Protein AF-A0A1V4WX27-F1 (afdb_monomer)

Radius of gyration: 16.73 Å; Cα contacts (8 Å, |Δi|>4): 56; chains: 1; bounding box: 37×29×48 Å

pLDDT: mean 96.55, std 3.24, range [77.5, 98.75]

Secondary structure (DSSP, 8-state):
-HHHHHHHHHHHHHHHHHHHHHHHHHHHHH-SS--HHHHHHHT-HHHHHHHHHHHHHHHHHHHHHHHHHTT---HHHHHHHHHHHHHHHHHHHHHHHHHH-

Structure (mmCIF, N/CA/C/O backbone):
data_AF-A0A1V4WX27-F1
#
_entry.id   AF-A0A1V4WX27-F1
#
loop_
_atom_site.group_PDB
_atom_site.id
_atom_site.type_symbol
_atom_site.label_atom_id
_atom_site.label_alt_id
_atom_site.label_comp_id
_atom_site.label_asym_id
_atom_site.label_entity_id
_atom_site.label_seq_id
_atom_site.pdbx_PDB_ins_code
_atom_site.Cartn_x
_atom_site.Cartn_y
_atom_site.Cartn_z
_atom_site.occupancy
_atom_site.B_iso_or_equiv
_atom_site.auth_seq_id
_atom_site.auth_comp_id
_atom_site.auth_asym_id
_atom_site.auth_atom_id
_atom_site.pdbx_PDB_model_num
ATOM 1 N N . MET A 1 1 ? -0.868 5.086 19.962 1.00 77.50 1 MET A N 1
ATOM 2 C CA . MET A 1 1 ? 0.377 5.647 19.378 1.00 77.50 1 MET A CA 1
ATOM 3 C C . MET A 1 1 ? 0.860 4.891 18.141 1.00 77.50 1 MET A C 1
ATOM 5 O O . MET A 1 1 ? 1.117 5.548 17.144 1.00 77.50 1 MET A O 1
ATOM 9 N N . PHE A 1 2 ? 0.936 3.551 18.154 1.00 89.56 2 PHE A N 1
ATOM 10 C CA . PHE A 1 2 ? 1.431 2.764 17.007 1.00 89.56 2 PHE A CA 1
ATOM 11 C C . PHE A 1 2 ? 0.751 3.090 15.666 1.00 89.56 2 PHE A C 1
ATOM 13 O O . PHE A 1 2 ? 1.443 3.418 14.713 1.00 89.56 2 PHE A O 1
ATOM 20 N N . VAL A 1 3 ? -0.588 3.070 15.601 1.00 90.31 3 VAL A N 1
ATOM 21 C CA . VAL A 1 3 ? -1.348 3.316 14.354 1.00 90.31 3 VAL A CA 1
ATOM 22 C C . VAL A 1 3 ? -0.974 4.645 13.702 1.00 90.31 3 VAL A C 1
ATOM 24 O O . VAL A 1 3 ? -0.748 4.700 12.501 1.00 90.31 3 VAL A O 1
ATOM 27 N N . TRP A 1 4 ? -0.867 5.706 14.501 1.00 94.19 4 TRP A N 1
ATOM 28 C CA . TRP A 1 4 ? -0.495 7.032 14.017 1.00 94.19 4 TRP A CA 1
ATOM 29 C C . TRP A 1 4 ? 0.927 7.053 13.441 1.00 94.19 4 TRP A C 1
ATOM 31 O O . TRP A 1 4 ? 1.142 7.563 12.341 1.00 94.19 4 TRP A O 1
ATOM 41 N N . LEU A 1 5 ? 1.890 6.457 14.155 1.00 96.50 5 LEU A N 1
ATOM 42 C CA . LEU A 1 5 ? 3.285 6.409 13.715 1.00 96.50 5 LEU A CA 1
ATOM 43 C C . LEU A 1 5 ? 3.415 5.577 12.437 1.00 96.50 5 LEU A C 1
ATOM 45 O O . LEU A 1 5 ? 4.012 6.026 11.461 1.00 96.50 5 LEU A O 1
ATOM 49 N N . PHE A 1 6 ? 2.798 4.395 12.432 1.00 97.50 6 PHE A N 1
ATOM 50 C CA . PHE A 1 6 ? 2.766 3.509 11.281 1.00 97.50 6 PHE A CA 1
ATOM 51 C C . PHE A 1 6 ? 2.140 4.204 10.071 1.00 97.50 6 PHE A C 1
ATOM 53 O O . PHE A 1 6 ? 2.721 4.168 8.992 1.00 97.50 6 PHE A O 1
ATOM 60 N N . HIS A 1 7 ? 0.995 4.877 10.227 1.00 97.81 7 HIS A N 1
ATOM 61 C CA . HIS A 1 7 ? 0.328 5.580 9.128 1.00 97.81 7 HIS A CA 1
ATOM 62 C C . HIS A 1 7 ? 1.227 6.665 8.514 1.00 97.81 7 HIS A C 1
ATOM 64 O O . HIS A 1 7 ? 1.255 6.840 7.297 1.00 97.81 7 HIS A O 1
ATOM 70 N N . ARG A 1 8 ? 1.999 7.388 9.332 1.00 97.94 8 ARG A N 1
ATOM 71 C CA . ARG A 1 8 ? 2.919 8.419 8.838 1.00 97.94 8 ARG A CA 1
ATOM 72 C C . ARG A 1 8 ? 4.108 7.820 8.090 1.00 97.94 8 ARG A C 1
ATOM 74 O O . ARG A 1 8 ? 4.393 8.245 6.974 1.00 97.94 8 ARG A O 1
ATOM 81 N N . ILE A 1 9 ? 4.771 6.830 8.687 1.00 98.44 9 ILE A N 1
ATOM 82 C CA . ILE A 1 9 ? 5.937 6.175 8.080 1.00 98.44 9 ILE A CA 1
ATOM 83 C C . ILE A 1 9 ? 5.528 5.468 6.787 1.00 98.44 9 ILE A C 1
ATOM 85 O O . ILE A 1 9 ? 6.140 5.708 5.753 1.00 98.44 9 ILE A O 1
ATOM 89 N N . SER A 1 10 ? 4.450 4.676 6.817 1.00 98.50 10 SER A N 1
ATOM 90 C CA . SER A 1 10 ? 3.932 3.988 5.627 1.00 98.50 10 SER A CA 1
ATOM 91 C C . SER A 1 10 ? 3.585 4.959 4.501 1.00 98.50 10 SER A C 1
ATOM 93 O O . SER A 1 10 ? 3.904 4.669 3.357 1.00 98.50 10 SER A O 1
ATOM 95 N N . GLY A 1 11 ? 3.017 6.132 4.804 1.00 98.56 11 GLY A N 1
ATOM 96 C CA . GLY A 1 11 ? 2.732 7.151 3.792 1.00 98.56 11 GLY A CA 1
ATOM 97 C C . GLY A 1 11 ? 3.993 7.652 3.090 1.00 98.56 11 GLY A C 1
ATOM 98 O O . GLY A 1 11 ? 4.058 7.658 1.864 1.00 98.56 11 GLY A O 1
ATOM 99 N N . VAL A 1 12 ? 5.029 8.005 3.856 1.00 98.69 12 VAL A N 1
ATOM 100 C CA . VAL A 1 12 ? 6.320 8.442 3.293 1.00 98.69 12 VAL A CA 1
ATOM 101 C C . VAL A 1 12 ? 6.985 7.314 2.500 1.00 98.69 12 VAL A C 1
ATOM 103 O O . VAL A 1 12 ? 7.462 7.541 1.390 1.00 98.69 12 VAL A O 1
ATOM 106 N N . SER A 1 13 ? 6.971 6.086 3.023 1.00 98.62 13 SER A N 1
ATOM 107 C CA . SER A 1 13 ? 7.493 4.917 2.313 1.00 98.62 13 SER A CA 1
ATOM 108 C C . SER A 1 13 ? 6.763 4.677 0.990 1.00 98.62 13 SER A C 1
ATOM 110 O O . SER A 1 13 ? 7.414 4.420 -0.018 1.00 98.62 13 SER A O 1
ATOM 112 N N . LEU A 1 14 ? 5.434 4.806 0.958 1.00 98.69 14 LEU A N 1
ATOM 113 C CA . LEU A 1 14 ? 4.638 4.626 -0.257 1.00 98.69 14 LEU A CA 1
ATOM 114 C C . LEU A 1 14 ? 4.928 5.693 -1.311 1.00 98.69 14 LEU A C 1
ATOM 116 O O . LEU A 1 14 ? 4.999 5.350 -2.487 1.00 98.69 14 LEU A O 1
ATOM 120 N N . ILE A 1 15 ? 5.162 6.948 -0.914 1.00 98.62 15 ILE A N 1
ATOM 121 C CA . ILE A 1 15 ? 5.596 8.003 -1.845 1.00 98.62 15 ILE A CA 1
ATOM 122 C C . ILE A 1 15 ? 6.887 7.580 -2.557 1.00 98.62 15 ILE A C 1
ATOM 124 O O . ILE A 1 15 ? 6.974 7.666 -3.780 1.00 98.62 15 ILE A O 1
ATOM 128 N N . VAL A 1 16 ? 7.871 7.073 -1.809 1.00 98.50 16 VAL A N 1
ATOM 129 C CA . VAL A 1 16 ? 9.144 6.609 -2.380 1.00 98.50 16 VAL A CA 1
ATOM 130 C C . VAL A 1 16 ? 8.938 5.382 -3.272 1.00 98.50 16 VAL A C 1
ATOM 132 O O . VAL A 1 16 ? 9.402 5.363 -4.410 1.00 98.50 16 VAL A O 1
ATOM 135 N N . LEU A 1 17 ? 8.221 4.368 -2.784 1.00 98.56 17 LEU A N 1
ATOM 136 C CA . LEU A 1 17 ? 8.015 3.105 -3.496 1.00 98.56 17 LEU A CA 1
ATOM 137 C C . LEU A 1 17 ? 7.238 3.291 -4.806 1.00 98.56 17 LEU A C 1
ATOM 139 O O . LEU A 1 17 ? 7.669 2.807 -5.854 1.00 98.56 17 LEU A O 1
ATOM 143 N N . PHE A 1 18 ? 6.127 4.032 -4.778 1.00 98.38 18 PHE A N 1
ATOM 144 C CA . PHE A 1 18 ? 5.398 4.365 -6.000 1.00 98.38 18 PHE A CA 1
ATOM 145 C C . PHE A 1 18 ? 6.199 5.302 -6.899 1.00 98.38 18 PHE A C 1
ATOM 147 O O . PHE A 1 18 ? 6.170 5.119 -8.110 1.00 98.38 18 PHE A O 1
ATOM 154 N N . GLY A 1 19 ? 6.967 6.241 -6.341 1.00 98.06 19 GLY A N 1
ATOM 155 C CA . GLY A 1 19 ? 7.885 7.078 -7.114 1.00 98.06 19 GLY A CA 1
ATOM 156 C C . GLY A 1 19 ? 8.874 6.246 -7.932 1.00 98.06 19 GLY A C 1
ATOM 157 O O . GLY A 1 19 ? 9.017 6.468 -9.134 1.00 98.06 19 GLY A O 1
ATOM 158 N N . ILE A 1 20 ? 9.480 5.220 -7.323 1.00 97.88 20 ILE A N 1
ATOM 159 C CA . ILE A 1 20 ? 10.341 4.256 -8.022 1.00 97.88 20 ILE A CA 1
ATOM 160 C C . ILE A 1 20 ? 9.568 3.551 -9.141 1.00 97.88 20 ILE A C 1
ATOM 162 O O . ILE A 1 20 ? 10.053 3.489 -10.273 1.00 97.88 20 ILE A O 1
ATOM 166 N N . LYS A 1 21 ? 8.367 3.027 -8.861 1.00 97.75 21 LYS A N 1
ATOM 167 C CA . LYS A 1 21 ? 7.561 2.310 -9.863 1.00 97.75 21 LYS A CA 1
ATOM 168 C C . LYS A 1 21 ? 7.140 3.205 -11.023 1.00 97.75 21 LYS A C 1
ATOM 170 O O . LYS A 1 21 ? 7.263 2.779 -12.167 1.00 97.75 21 LYS A O 1
ATOM 175 N N . ILE A 1 22 ? 6.711 4.435 -10.759 1.00 97.81 22 ILE A N 1
ATOM 176 C CA . ILE A 1 22 ? 6.313 5.412 -11.780 1.00 97.81 22 ILE A CA 1
ATOM 177 C C . ILE A 1 22 ? 7.522 5.805 -12.634 1.00 97.81 22 ILE A C 1
ATOM 179 O O . ILE A 1 22 ? 7.450 5.731 -13.859 1.00 97.81 22 ILE A O 1
ATOM 183 N N . LEU A 1 23 ? 8.648 6.157 -12.004 1.00 97.06 23 LEU A N 1
ATOM 184 C CA . LEU A 1 23 ? 9.864 6.563 -12.707 1.00 97.06 23 LEU A CA 1
ATOM 185 C C . LEU A 1 23 ? 10.394 5.440 -13.601 1.00 97.06 23 LEU A C 1
ATOM 187 O O . LEU A 1 23 ? 10.649 5.646 -14.783 1.00 97.06 23 LEU A O 1
ATOM 191 N N . THR A 1 24 ? 1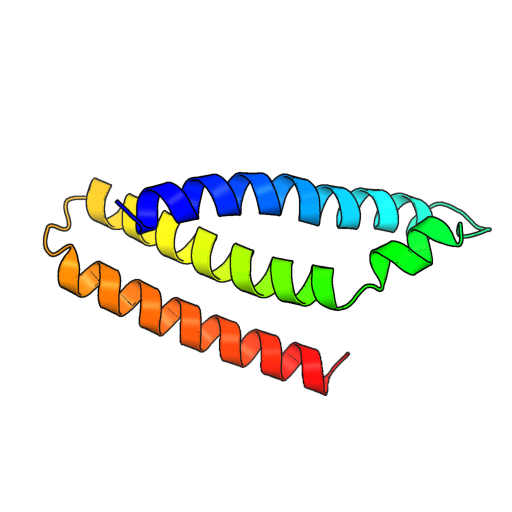0.541 4.235 -13.052 1.00 97.19 24 THR A N 1
ATOM 192 C CA . THR A 1 24 ? 11.019 3.085 -13.830 1.00 97.19 24 THR A CA 1
ATOM 193 C C . THR A 1 24 ? 10.040 2.706 -14.941 1.00 97.19 24 THR A C 1
ATOM 195 O O . THR A 1 24 ? 10.482 2.437 -16.053 1.00 97.19 24 THR A O 1
ATOM 198 N N . SER A 1 25 ? 8.725 2.776 -14.699 1.00 96.44 25 SER A N 1
ATOM 199 C CA . SER A 1 25 ? 7.714 2.564 -15.746 1.00 96.44 25 SER A CA 1
ATOM 200 C C . SER A 1 25 ? 7.866 3.564 -16.885 1.00 96.44 25 SER A C 1
ATOM 202 O O . SER A 1 25 ? 7.832 3.160 -18.041 1.00 96.44 25 SER A O 1
ATOM 204 N N . TYR A 1 26 ? 8.088 4.848 -16.585 1.00 95.69 26 TYR A N 1
ATOM 205 C CA . TYR A 1 26 ? 8.296 5.870 -17.610 1.00 95.69 26 TYR A CA 1
ATOM 206 C C . TYR A 1 26 ? 9.413 5.471 -18.582 1.00 95.69 26 TYR A C 1
ATOM 208 O O . TYR A 1 26 ? 9.185 5.442 -19.790 1.00 95.69 26 TYR A O 1
ATOM 216 N N . PHE A 1 27 ? 10.581 5.060 -18.078 1.00 94.88 27 PHE A N 1
ATOM 217 C CA . PHE A 1 27 ? 11.677 4.574 -18.926 1.00 94.88 27 PHE A CA 1
ATOM 218 C C . PHE A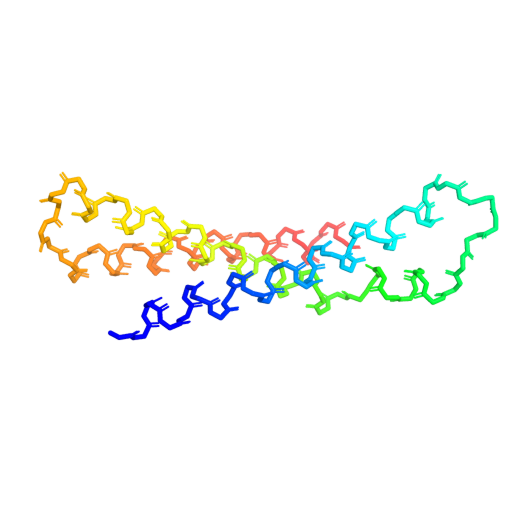 1 27 ? 11.315 3.300 -19.701 1.00 94.88 27 PHE A C 1
ATOM 220 O O . PHE A 1 27 ? 11.645 3.182 -20.878 1.00 94.88 27 PHE A O 1
ATOM 227 N N . LEU A 1 28 ? 10.625 2.352 -19.061 1.00 95.25 28 LEU A N 1
ATOM 228 C CA . LEU A 1 28 ? 10.254 1.076 -19.679 1.00 95.25 28 LEU A CA 1
ATOM 229 C C . LEU A 1 28 ? 9.163 1.198 -20.755 1.00 95.25 28 LEU A C 1
ATOM 231 O O . LEU A 1 28 ? 9.094 0.325 -21.622 1.00 95.25 28 LEU A O 1
ATOM 235 N N . PHE A 1 29 ? 8.329 2.241 -20.702 1.00 95.00 29 PHE A N 1
ATOM 236 C CA . PHE A 1 29 ? 7.268 2.502 -21.679 1.00 95.00 29 PHE A CA 1
ATOM 237 C C . PHE A 1 29 ? 7.681 3.457 -22.801 1.00 95.00 29 PHE A C 1
ATOM 239 O O . PHE A 1 29 ? 7.138 3.346 -23.895 1.00 95.00 29 PHE A O 1
ATOM 246 N N . THR A 1 30 ? 8.594 4.399 -22.549 1.00 92.62 30 THR A N 1
ATOM 247 C CA . THR A 1 30 ? 8.888 5.487 -23.504 1.00 92.62 30 THR A CA 1
ATOM 248 C C . THR A 1 30 ? 10.159 5.294 -24.319 1.00 92.62 30 THR A C 1
ATOM 250 O O . THR A 1 30 ? 10.325 5.970 -25.331 1.00 92.62 30 THR A O 1
ATOM 253 N N . GLN A 1 31 ? 11.065 4.409 -23.900 1.00 91.25 31 GLN A N 1
ATOM 254 C CA . GLN A 1 31 ? 12.341 4.214 -24.584 1.00 91.25 31 GLN A CA 1
ATOM 255 C C . GLN A 1 31 ? 12.360 2.911 -25.377 1.00 91.25 31 GLN A C 1
ATOM 257 O O . GLN A 1 31 ? 12.075 1.842 -24.833 1.00 91.25 31 GLN A O 1
ATOM 262 N N . ASP A 1 32 ? 12.796 2.995 -26.636 1.00 89.56 32 ASP A N 1
ATOM 263 C CA . ASP A 1 32 ? 13.003 1.822 -27.493 1.00 89.56 32 ASP A CA 1
ATOM 264 C C . ASP A 1 32 ? 14.066 0.885 -26.903 1.00 89.56 32 ASP A C 1
ATOM 266 O O . ASP A 1 32 ? 13.884 -0.331 -26.823 1.00 89.56 32 ASP A O 1
ATOM 270 N N . LYS A 1 33 ? 15.172 1.463 -26.413 1.00 92.56 33 LYS A N 1
ATOM 271 C CA . LYS A 1 33 ? 16.211 0.740 -25.675 1.00 92.56 33 LYS A CA 1
ATOM 272 C C . LYS A 1 33 ? 16.018 0.930 -24.173 1.00 92.56 33 LYS A C 1
ATOM 274 O O . LYS A 1 33 ? 16.436 1.934 -23.604 1.00 92.56 33 LYS A O 1
ATOM 279 N N . LYS A 1 34 ? 15.413 -0.069 -23.534 1.00 93.19 34 LYS A N 1
ATOM 280 C CA . LYS A 1 34 ? 15.104 -0.062 -22.098 1.00 93.19 34 LYS A CA 1
ATOM 281 C C . LYS A 1 34 ? 16.387 -0.123 -21.256 1.00 93.19 34 LYS A C 1
ATOM 283 O O . LYS A 1 34 ? 17.185 -1.035 -21.466 1.00 93.19 34 LYS A O 1
ATOM 288 N N . PRO A 1 35 ? 16.590 0.794 -20.295 1.00 94.50 35 PRO A N 1
ATOM 289 C CA . PRO A 1 35 ? 17.761 0.755 -19.432 1.00 94.50 35 PRO A CA 1
ATOM 290 C C . PRO A 1 35 ? 17.698 -0.414 -18.440 1.00 94.50 35 PRO A C 1
ATOM 29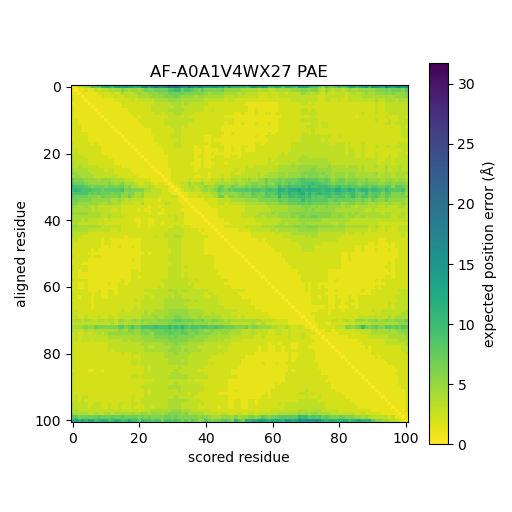2 O O . PRO A 1 35 ? 16.688 -0.610 -17.758 1.00 94.50 35 PRO A O 1
ATOM 295 N N . ASP A 1 36 ? 18.811 -1.135 -18.292 1.00 95.19 36 ASP A N 1
ATOM 296 C CA . ASP A 1 36 ? 18.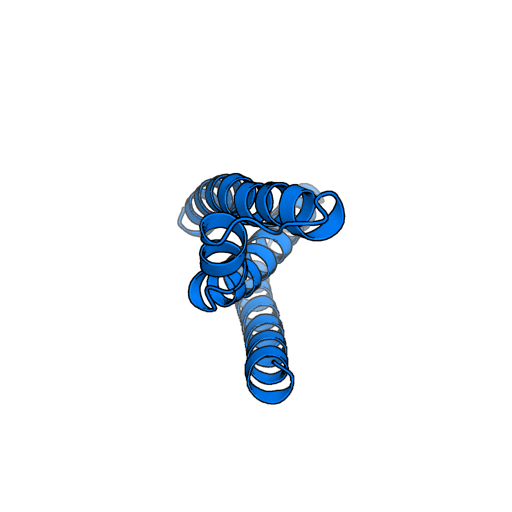898 -2.326 -17.433 1.00 95.19 36 ASP A CA 1
ATOM 297 C C . ASP A 1 36 ? 18.611 -2.019 -15.961 1.00 95.19 36 ASP A C 1
ATOM 299 O O . ASP A 1 36 ? 17.954 -2.801 -15.274 1.00 95.19 36 ASP A O 1
ATOM 303 N N . TRP A 1 37 ? 19.047 -0.855 -15.469 1.00 94.75 37 TRP A N 1
ATOM 304 C CA . TRP A 1 37 ? 18.792 -0.439 -14.089 1.00 94.75 37 TRP A CA 1
ATOM 305 C C . TRP A 1 37 ? 17.294 -0.242 -13.822 1.00 94.75 37 TRP A C 1
ATOM 307 O O . TRP A 1 37 ? 16.806 -0.622 -12.757 1.00 94.75 37 TRP A O 1
ATOM 317 N N . ALA A 1 38 ? 16.551 0.305 -14.792 1.00 95.81 38 ALA A N 1
ATOM 318 C CA . ALA A 1 38 ? 15.119 0.538 -14.652 1.00 95.81 38 ALA A CA 1
ATOM 319 C C . ALA A 1 38 ? 14.375 -0.795 -14.644 1.00 95.81 38 ALA A C 1
ATOM 321 O O . ALA A 1 38 ? 13.503 -1.004 -13.807 1.00 95.81 38 ALA A O 1
ATOM 322 N N . LEU A 1 39 ? 14.772 -1.723 -15.519 1.00 94.75 39 LEU A N 1
ATOM 323 C CA . LEU A 1 39 ? 14.205 -3.065 -15.566 1.00 94.75 39 LEU A CA 1
ATOM 324 C C . LEU A 1 39 ? 14.494 -3.856 -14.283 1.00 94.75 39 LEU A C 1
ATOM 326 O O . LEU A 1 39 ? 13.580 -4.447 -13.708 1.00 94.75 39 LEU A O 1
ATOM 330 N N . SER A 1 40 ? 15.750 -3.842 -13.830 1.00 95.06 40 SER A N 1
ATOM 331 C CA . SER A 1 40 ? 16.203 -4.555 -12.633 1.00 95.06 40 SER A CA 1
ATOM 332 C C . SER A 1 40 ? 15.483 -4.064 -11.383 1.00 95.06 40 SER A C 1
ATOM 334 O O . SER A 1 40 ? 14.990 -4.878 -10.605 1.00 95.06 40 SER A O 1
ATOM 336 N N . LEU A 1 41 ? 15.359 -2.743 -11.218 1.00 96.12 41 LEU A N 1
ATOM 337 C CA . LEU A 1 41 ? 14.682 -2.153 -10.069 1.00 96.12 41 LEU A CA 1
ATOM 338 C C . LEU A 1 41 ? 13.162 -2.343 -10.142 1.00 96.12 41 LEU A C 1
ATOM 340 O O . LEU A 1 41 ? 12.543 -2.698 -9.143 1.00 96.12 41 LEU A O 1
ATOM 344 N N . HIS A 1 42 ? 12.553 -2.161 -11.319 1.00 96.94 42 HIS A N 1
ATOM 345 C CA . HIS A 1 42 ? 11.108 -2.316 -11.490 1.00 96.94 42 HIS A CA 1
ATOM 346 C C . HIS A 1 42 ? 10.634 -3.739 -11.194 1.00 96.94 42 HIS A C 1
ATOM 348 O O . HIS A 1 42 ? 9.535 -3.911 -10.685 1.00 96.94 42 HIS A O 1
ATOM 354 N N . ARG A 1 43 ? 11.448 -4.759 -11.479 1.00 94.50 43 ARG A N 1
ATOM 355 C CA . ARG A 1 43 ? 11.086 -6.170 -11.278 1.00 94.50 43 ARG A CA 1
ATOM 356 C C . ARG A 1 43 ? 11.417 -6.719 -9.891 1.00 94.50 43 ARG A C 1
ATOM 358 O O . ARG A 1 43 ? 11.233 -7.910 -9.674 1.00 94.50 43 ARG A O 1
ATOM 365 N N . GLN A 1 44 ? 11.918 -5.900 -8.962 1.00 96.56 44 GLN A N 1
ATOM 366 C CA . GLN A 1 44 ? 12.243 -6.378 -7.617 1.00 96.56 44 GLN A CA 1
ATOM 367 C C . GLN A 1 44 ? 10.969 -6.772 -6.851 1.00 96.56 44 GLN A C 1
ATOM 369 O O . GLN A 1 44 ? 10.197 -5.881 -6.479 1.00 96.56 44 GLN A O 1
ATOM 374 N N . PRO A 1 45 ? 10.777 -8.062 -6.518 1.00 96.19 45 PRO A N 1
ATOM 375 C CA . PRO A 1 45 ? 9.538 -8.528 -5.902 1.00 96.19 45 PRO A CA 1
ATOM 376 C C . PRO A 1 45 ? 9.348 -7.991 -4.482 1.00 96.19 45 PRO A C 1
ATOM 378 O O . PRO A 1 45 ? 8.228 -7.776 -4.027 1.00 96.19 45 PRO A O 1
ATOM 381 N N . VAL A 1 46 ? 10.449 -7.681 -3.790 1.00 97.38 46 VAL A N 1
ATOM 382 C CA . VAL A 1 46 ? 10.412 -7.031 -2.474 1.00 97.38 46 VAL A CA 1
ATOM 383 C C . VAL A 1 46 ? 9.692 -5.682 -2.540 1.00 97.38 46 VAL A C 1
ATOM 385 O O . VAL A 1 46 ? 8.946 -5.355 -1.621 1.00 97.38 46 VAL A O 1
ATOM 388 N N . LEU A 1 47 ? 9.864 -4.908 -3.619 1.00 97.69 47 LEU A N 1
ATOM 389 C CA . LEU A 1 47 ? 9.176 -3.623 -3.759 1.00 97.69 47 LEU A CA 1
ATOM 390 C C . LEU A 1 47 ? 7.667 -3.818 -3.914 1.00 97.69 47 LEU A C 1
ATOM 392 O O . LEU A 1 47 ? 6.904 -3.085 -3.293 1.00 97.69 47 LEU A O 1
ATOM 396 N N . ASP A 1 48 ? 7.240 -4.815 -4.689 1.00 97.62 48 ASP A N 1
ATOM 397 C CA . ASP A 1 48 ? 5.820 -5.120 -4.891 1.00 97.62 48 ASP A CA 1
ATOM 398 C C . ASP A 1 48 ? 5.157 -5.591 -3.601 1.00 97.62 48 ASP A C 1
ATOM 400 O O . ASP A 1 48 ? 4.130 -5.050 -3.197 1.00 97.62 48 ASP A O 1
ATOM 404 N N . VAL A 1 49 ? 5.789 -6.531 -2.896 1.00 98.19 49 VAL A N 1
ATOM 405 C CA . VAL A 1 49 ? 5.309 -7.025 -1.600 1.00 98.19 49 VAL A CA 1
ATOM 406 C C . VAL A 1 49 ? 5.202 -5.885 -0.585 1.00 98.19 49 VAL A C 1
ATOM 408 O O . VAL A 1 49 ? 4.182 -5.760 0.096 1.00 98.19 49 VAL A O 1
ATOM 411 N N . LEU A 1 50 ? 6.217 -5.017 -0.498 1.00 98.44 50 LEU A N 1
ATOM 412 C CA . LEU A 1 50 ? 6.181 -3.854 0.392 1.00 98.44 50 LEU A CA 1
ATOM 413 C C . LEU A 1 50 ? 5.067 -2.877 0.012 1.00 98.44 50 LEU A C 1
ATOM 415 O O . LEU A 1 50 ? 4.367 -2.404 0.905 1.00 98.44 50 LEU A O 1
ATOM 419 N N . ILE A 1 51 ? 4.872 -2.591 -1.279 1.00 98.62 51 ILE A N 1
ATOM 420 C CA . ILE A 1 51 ? 3.777 -1.733 -1.749 1.00 98.62 51 ILE A CA 1
ATOM 421 C C . ILE A 1 51 ? 2.432 -2.335 -1.351 1.00 98.62 51 ILE A C 1
ATOM 423 O O . ILE A 1 51 ? 1.635 -1.636 -0.733 1.00 98.62 51 ILE A O 1
ATOM 427 N N . LEU A 1 52 ? 2.186 -3.615 -1.645 1.00 98.50 52 LEU A N 1
ATOM 428 C CA . LEU A 1 52 ? 0.915 -4.280 -1.344 1.00 98.50 52 LEU A CA 1
ATOM 429 C C . LEU A 1 52 ? 0.589 -4.229 0.153 1.00 98.50 52 LEU A C 1
ATOM 431 O O . LEU A 1 52 ? -0.525 -3.857 0.531 1.00 98.50 52 LEU A O 1
ATOM 435 N N . LEU A 1 53 ? 1.566 -4.540 1.008 1.00 98.56 53 LEU A N 1
ATOM 436 C CA . LEU A 1 53 ? 1.398 -4.508 2.461 1.00 98.56 53 LEU A CA 1
ATOM 437 C C . LEU A 1 53 ? 1.190 -3.085 2.985 1.00 98.56 53 LEU A C 1
ATOM 439 O O . LEU A 1 53 ? 0.208 -2.809 3.677 1.00 98.56 53 LEU A O 1
ATOM 443 N N . LEU A 1 54 ? 2.107 -2.170 2.663 1.00 98.69 54 LEU A N 1
ATOM 444 C CA . LEU A 1 54 ? 2.067 -0.811 3.192 1.00 98.69 54 LEU A CA 1
ATOM 445 C C . LEU A 1 54 ? 0.837 -0.063 2.693 1.00 98.69 54 LEU A C 1
ATOM 447 O O . LEU A 1 54 ? 0.193 0.601 3.498 1.00 98.69 54 LEU A O 1
ATOM 451 N N . PHE A 1 55 ? 0.478 -0.197 1.414 1.00 98.69 55 PHE A N 1
ATOM 452 C CA . PHE A 1 55 ? -0.697 0.454 0.841 1.00 98.69 55 PHE A CA 1
ATOM 453 C C . PHE A 1 55 ? -1.968 -0.026 1.535 1.00 98.69 55 PHE A C 1
ATOM 455 O O . PHE A 1 55 ? -2.734 0.793 2.034 1.00 98.69 55 PHE A O 1
ATOM 462 N N . THR A 1 56 ? -2.144 -1.343 1.667 1.00 98.75 56 THR A N 1
ATOM 463 C CA . THR A 1 56 ? -3.332 -1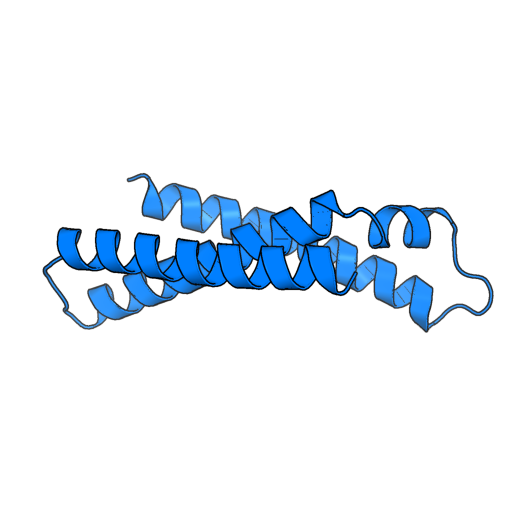.922 2.305 1.00 98.75 56 THR A CA 1
ATOM 464 C C . THR A 1 56 ? -3.500 -1.423 3.740 1.00 98.75 56 THR A C 1
ATOM 466 O O . THR A 1 56 ? -4.560 -0.909 4.103 1.00 98.75 56 THR A O 1
ATOM 469 N N . PHE A 1 57 ? -2.454 -1.521 4.566 1.00 98.62 57 PHE A N 1
ATOM 470 C CA . PHE A 1 57 ? -2.539 -1.065 5.954 1.00 98.62 57 PHE A CA 1
ATOM 471 C C . PHE A 1 57 ? -2.670 0.458 6.069 1.00 98.62 57 PHE A C 1
ATOM 473 O O . PHE A 1 57 ? -3.432 0.935 6.911 1.00 98.62 57 PHE A O 1
ATOM 480 N N . HIS A 1 58 ? -1.977 1.229 5.227 1.00 98.69 58 HIS A N 1
ATOM 481 C CA . HIS A 1 58 ? -2.085 2.688 5.201 1.00 98.69 58 HIS A CA 1
ATOM 482 C C . HIS A 1 58 ? -3.516 3.129 4.885 1.00 98.69 58 HIS A C 1
ATOM 484 O O . HIS A 1 58 ? -4.103 3.898 5.643 1.00 98.69 58 HIS A O 1
ATOM 490 N N . SER A 1 59 ? -4.114 2.585 3.823 1.00 98.62 59 SER A N 1
ATOM 491 C CA . SER A 1 59 ? -5.480 2.909 3.412 1.00 98.62 59 SER A CA 1
ATOM 492 C C . SER A 1 59 ? -6.506 2.542 4.483 1.00 98.62 59 SER A C 1
ATOM 494 O O . SER A 1 59 ? -7.356 3.363 4.823 1.00 98.62 59 SER A O 1
ATOM 496 N N . ILE A 1 60 ? -6.412 1.346 5.074 1.00 98.69 60 ILE A N 1
ATOM 497 C CA . ILE A 1 60 ? -7.353 0.917 6.118 1.00 98.69 60 ILE A CA 1
ATOM 498 C C . ILE A 1 60 ? -7.206 1.760 7.392 1.00 98.69 60 ILE A C 1
ATOM 500 O O . ILE A 1 60 ? -8.209 2.121 8.014 1.00 98.69 60 ILE A O 1
ATOM 504 N N . TYR A 1 61 ? -5.985 2.135 7.782 1.00 98.25 61 TYR A N 1
ATOM 505 C CA . TYR A 1 61 ? -5.792 3.045 8.909 1.00 98.25 61 TYR A CA 1
ATOM 506 C C . TYR A 1 61 ? -6.241 4.478 8.614 1.00 98.25 61 TYR A C 1
ATOM 508 O O . TYR A 1 61 ? -6.760 5.127 9.521 1.00 98.25 61 TYR A O 1
ATOM 516 N N . GLY A 1 62 ? -6.121 4.953 7.374 1.00 97.94 62 GLY A N 1
ATOM 517 C CA . GLY A 1 62 ? -6.691 6.231 6.948 1.00 97.94 62 GLY A CA 1
ATOM 518 C C . GLY A 1 62 ? -8.214 6.237 7.064 1.00 97.94 62 GLY A C 1
ATOM 519 O O . GLY A 1 62 ? -8.784 7.139 7.674 1.00 97.94 62 GLY A O 1
ATOM 520 N N . ILE A 1 63 ? -8.871 5.170 6.597 1.00 98.31 63 ILE A N 1
ATOM 521 C CA . ILE A 1 63 ? -10.321 4.979 6.756 1.00 98.31 63 ILE A CA 1
ATOM 522 C C . ILE A 1 63 ? -10.708 4.931 8.237 1.00 98.31 63 ILE A C 1
ATOM 524 O O . ILE A 1 63 ? -11.677 5.571 8.638 1.00 98.31 63 ILE A O 1
ATOM 528 N N . ARG A 1 64 ? -9.941 4.223 9.078 1.00 97.12 64 ARG A N 1
ATOM 529 C CA . ARG A 1 64 ? -10.149 4.233 10.534 1.00 97.12 64 ARG A CA 1
ATOM 530 C C . ARG A 1 64 ? -10.125 5.659 11.085 1.00 97.12 64 ARG A C 1
ATOM 532 O O . ARG A 1 64 ? -10.993 5.986 11.885 1.00 97.12 64 ARG A O 1
ATOM 539 N N . THR A 1 65 ? -9.149 6.476 10.693 1.00 96.50 65 THR A N 1
ATOM 540 C CA . THR A 1 65 ? -9.056 7.876 11.135 1.00 96.50 65 THR A CA 1
ATOM 541 C C . THR A 1 65 ? -10.299 8.658 10.720 1.00 96.50 65 THR A C 1
ATOM 543 O O . THR A 1 65 ? -10.959 9.215 11.588 1.00 96.50 65 THR A O 1
ATOM 546 N N . ILE A 1 66 ? -10.706 8.567 9.448 1.00 98.31 66 ILE A N 1
ATOM 547 C CA . ILE A 1 66 ? -11.928 9.216 8.941 1.00 98.31 66 ILE A CA 1
ATOM 548 C C . ILE A 1 66 ? -13.164 8.794 9.755 1.00 98.31 66 ILE A C 1
ATOM 550 O O . ILE A 1 66 ? -13.961 9.634 10.155 1.00 98.31 66 ILE A O 1
ATOM 554 N N . ILE A 1 67 ? -13.325 7.501 10.051 1.00 98.12 67 ILE A N 1
ATOM 555 C CA . ILE A 1 67 ? -14.462 6.993 10.840 1.00 98.12 67 ILE A CA 1
ATOM 556 C C . ILE A 1 67 ? -14.468 7.562 12.268 1.00 98.12 67 ILE A C 1
ATOM 558 O O . ILE A 1 67 ? -15.536 7.865 12.805 1.00 98.12 67 ILE A O 1
ATOM 562 N N . MET A 1 68 ? -13.299 7.702 12.900 1.00 96.94 68 MET A N 1
ATOM 563 C CA . MET A 1 68 ? -13.205 8.327 14.224 1.00 96.94 68 MET A CA 1
ATOM 564 C C . MET A 1 68 ? -13.534 9.819 14.166 1.00 96.94 68 MET A C 1
ATOM 566 O O . MET A 1 68 ? -14.262 10.302 15.032 1.00 96.94 68 MET A O 1
ATOM 570 N N . ASP A 1 69 ? -13.060 10.520 13.135 1.00 97.25 69 ASP A N 1
ATOM 571 C CA . ASP A 1 69 ? -13.326 11.948 12.927 1.00 97.25 69 ASP A CA 1
ATOM 572 C C . ASP A 1 69 ? -14.825 12.216 12.698 1.00 97.25 69 ASP A C 1
ATOM 574 O O . ASP A 1 69 ? -15.351 13.243 13.121 1.00 97.25 69 ASP A O 1
ATOM 578 N N . LEU A 1 70 ? -15.549 11.246 12.124 1.00 98.31 70 LEU A N 1
ATOM 579 C CA . LEU A 1 70 ? -17.012 11.257 11.991 1.00 98.31 70 LEU A CA 1
ATOM 580 C C . LEU A 1 70 ? -17.767 10.900 13.289 1.00 98.31 70 LEU A C 1
ATOM 582 O O . LEU A 1 70 ? -18.994 10.811 13.291 1.00 98.31 70 LEU A O 1
ATOM 586 N N . GLY A 1 71 ? -17.064 10.707 14.407 1.00 97.25 71 GLY A N 1
ATOM 587 C CA . GLY A 1 71 ? -17.659 10.582 15.738 1.00 97.25 71 GLY A CA 1
ATOM 588 C C . GLY A 1 71 ? -17.780 9.157 16.277 1.00 97.25 71 GLY A C 1
ATOM 589 O O . GLY A 1 71 ? -18.364 8.964 17.347 1.00 97.25 71 GLY A O 1
ATOM 590 N N . TYR A 1 72 ? -17.222 8.146 15.605 1.00 97.56 72 TYR A N 1
ATOM 591 C CA . TYR A 1 72 ? -17.187 6.790 16.154 1.00 97.56 72 TYR A CA 1
ATOM 592 C C . TYR A 1 72 ? -16.212 6.692 17.339 1.00 97.56 72 TYR A C 1
ATOM 594 O O . TYR A 1 72 ? -15.011 6.907 17.193 1.00 97.56 72 TYR A O 1
ATOM 602 N N . ARG A 1 73 ? -16.711 6.306 18.523 1.00 94.50 73 ARG A N 1
ATOM 603 C CA . ARG A 1 73 ? -15.942 6.381 19.785 1.00 94.50 73 ARG A CA 1
ATOM 604 C C . ARG A 1 73 ? -15.301 5.073 20.263 1.00 94.50 73 ARG A C 1
ATOM 606 O O . ARG A 1 73 ? -14.497 5.094 21.189 1.00 94.50 73 ARG A O 1
ATOM 613 N N . ASN A 1 74 ? -15.634 3.918 19.679 1.00 96.00 74 ASN A N 1
ATOM 614 C CA . ASN A 1 74 ? -15.101 2.626 20.145 1.00 96.00 74 ASN A CA 1
ATOM 615 C C . ASN A 1 74 ? -13.780 2.260 19.448 1.00 96.00 74 ASN A C 1
ATOM 617 O O . ASN A 1 74 ? -13.701 1.344 18.623 1.00 96.00 74 ASN A O 1
ATOM 621 N N . GLU A 1 75 ? -12.717 2.975 19.804 1.00 93.31 75 GLU A N 1
ATOM 622 C CA . GLU A 1 75 ? -11.406 2.853 19.164 1.00 93.31 75 GLU A CA 1
ATOM 623 C C . GLU A 1 75 ? -10.829 1.435 19.155 1.00 93.31 75 GLU A C 1
ATOM 625 O O . GLU A 1 75 ? -10.189 1.051 18.173 1.00 93.31 75 GLU A O 1
ATOM 630 N N . LYS A 1 76 ? -11.055 0.652 20.221 1.00 95.06 76 LYS A N 1
ATOM 631 C CA . LYS A 1 76 ? -10.538 -0.719 20.345 1.00 95.06 76 LYS A CA 1
ATOM 632 C C . LYS A 1 76 ? -11.179 -1.641 19.314 1.00 95.06 76 LYS A C 1
ATOM 634 O O . LYS A 1 76 ? -10.467 -2.366 18.622 1.00 95.06 76 LYS A O 1
ATOM 639 N N . ARG A 1 77 ? -12.508 -1.590 19.168 1.00 96.38 77 ARG A N 1
ATOM 640 C CA . ARG A 1 77 ? -13.218 -2.389 18.159 1.00 96.38 77 ARG A CA 1
ATOM 641 C C . ARG A 1 77 ? -12.781 -2.001 16.750 1.00 96.38 77 ARG A C 1
ATOM 643 O O . ARG A 1 77 ? -12.524 -2.883 15.938 1.00 96.38 77 ARG A O 1
ATOM 650 N N . LEU A 1 78 ? -12.656 -0.701 16.479 1.00 96.38 78 LEU A N 1
ATOM 651 C CA . LEU A 1 78 ? -12.231 -0.216 15.166 1.00 96.38 78 LEU A CA 1
ATOM 652 C C . LEU A 1 78 ? -10.777 -0.583 14.858 1.00 96.38 78 LEU A C 1
ATOM 654 O O . LEU A 1 78 ? -10.464 -0.939 13.730 1.00 96.38 78 LEU A O 1
ATOM 658 N N . PHE A 1 79 ? -9.895 -0.549 15.859 1.00 96.44 79 PHE A N 1
ATOM 659 C CA . PHE A 1 79 ? -8.514 -1.006 15.724 1.00 96.44 79 PHE A CA 1
ATOM 660 C C . PHE A 1 79 ? -8.433 -2.494 15.363 1.00 96.44 79 PHE A C 1
ATOM 662 O O . PHE A 1 79 ? -7.722 -2.851 14.426 1.00 96.44 79 PHE A O 1
ATOM 669 N N . VAL A 1 80 ? -9.175 -3.356 16.067 1.00 97.94 80 VAL A N 1
ATOM 670 C CA . VAL A 1 80 ? -9.200 -4.798 15.772 1.00 97.94 80 VAL A CA 1
ATOM 671 C C . VAL A 1 80 ? -9.779 -5.051 14.382 1.00 97.94 80 VAL A C 1
ATOM 673 O O . VAL A 1 80 ? -9.160 -5.758 13.592 1.00 97.94 80 VAL A O 1
ATOM 676 N N . ALA A 1 81 ? -10.912 -4.425 14.051 1.00 98.12 81 ALA A N 1
ATOM 677 C CA . ALA A 1 81 ? -11.533 -4.555 12.736 1.00 98.12 81 ALA A CA 1
ATOM 678 C C . ALA A 1 81 ? -10.578 -4.123 11.613 1.00 98.12 81 ALA A C 1
ATOM 680 O O . ALA A 1 81 ? -10.381 -4.870 10.660 1.00 98.12 81 ALA A O 1
ATOM 681 N N . ALA A 1 82 ? -9.924 -2.967 11.760 1.00 97.81 82 ALA A N 1
ATOM 682 C CA . ALA A 1 82 ? -8.934 -2.473 10.809 1.00 97.81 82 ALA A CA 1
ATOM 683 C C . ALA A 1 82 ? -7.784 -3.471 10.595 1.00 97.81 82 ALA A C 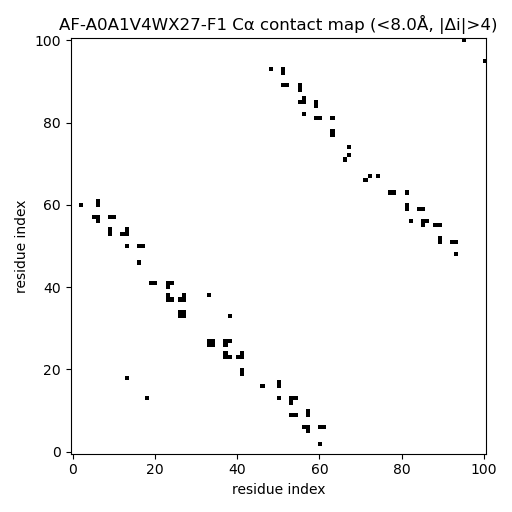1
ATOM 685 O O . ALA A 1 82 ? -7.434 -3.759 9.456 1.00 97.81 82 ALA A O 1
ATOM 686 N N . ASN A 1 83 ? -7.230 -4.049 11.665 1.00 98.06 83 ASN A N 1
ATOM 687 C CA . ASN A 1 83 ? -6.140 -5.021 11.542 1.00 98.06 83 ASN A CA 1
ATOM 688 C C . ASN A 1 83 ? -6.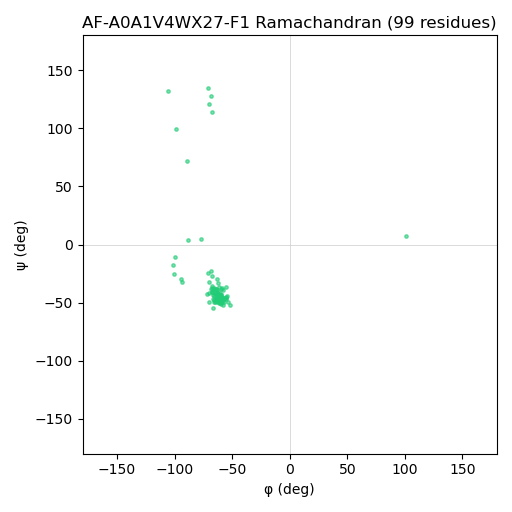585 -6.319 10.867 1.00 98.06 83 ASN A C 1
ATOM 690 O O . ASN A 1 83 ? -5.869 -6.825 10.006 1.00 98.06 83 ASN A O 1
ATOM 694 N N . VAL A 1 84 ? -7.758 -6.848 11.226 1.00 98.69 84 VAL A N 1
ATOM 695 C CA . VAL A 1 84 ? -8.292 -8.078 10.624 1.00 98.69 84 VAL A CA 1
ATOM 696 C C . VAL A 1 84 ? -8.556 -7.870 9.135 1.00 98.69 84 VAL A C 1
ATOM 698 O O . VAL A 1 84 ? -8.103 -8.670 8.320 1.00 98.69 84 VAL A O 1
ATOM 701 N N . ILE A 1 85 ? -9.222 -6.771 8.772 1.00 98.75 85 ILE A N 1
ATOM 702 C CA . ILE A 1 85 ? -9.539 -6.446 7.378 1.00 98.75 85 ILE A CA 1
ATOM 703 C C . ILE A 1 85 ? -8.255 -6.228 6.571 1.00 98.75 85 ILE A C 1
ATOM 705 O O . ILE A 1 85 ? -8.091 -6.838 5.517 1.00 98.75 85 ILE A O 1
ATOM 709 N N . ALA A 1 86 ? -7.319 -5.415 7.071 1.00 98.56 86 ALA A N 1
ATOM 710 C CA . ALA A 1 86 ? -6.057 -5.158 6.380 1.00 98.56 86 ALA A CA 1
ATOM 711 C C . ALA A 1 86 ? -5.222 -6.435 6.205 1.00 98.56 86 ALA A C 1
ATOM 713 O O . ALA A 1 86 ? -4.665 -6.655 5.131 1.00 98.56 86 ALA A O 1
ATOM 714 N N . SER A 1 87 ? -5.177 -7.300 7.222 1.00 98.69 87 SER A N 1
ATOM 715 C CA . SER A 1 87 ? -4.466 -8.583 7.155 1.00 98.69 87 SER A CA 1
ATOM 716 C C . SER A 1 87 ? -5.099 -9.530 6.140 1.00 98.69 87 SER A C 1
ATOM 718 O O . SER A 1 87 ? -4.383 -10.132 5.347 1.00 98.69 87 SER A O 1
ATOM 720 N N . ALA A 1 88 ? -6.431 -9.634 6.121 1.00 98.75 88 ALA A N 1
ATOM 721 C CA . ALA A 1 88 ? -7.147 -10.482 5.172 1.00 98.75 88 ALA A CA 1
ATOM 722 C C . ALA A 1 88 ? -6.938 -10.013 3.724 1.00 98.75 88 ALA A C 1
ATOM 724 O O . ALA A 1 88 ? -6.571 -10.815 2.869 1.00 98.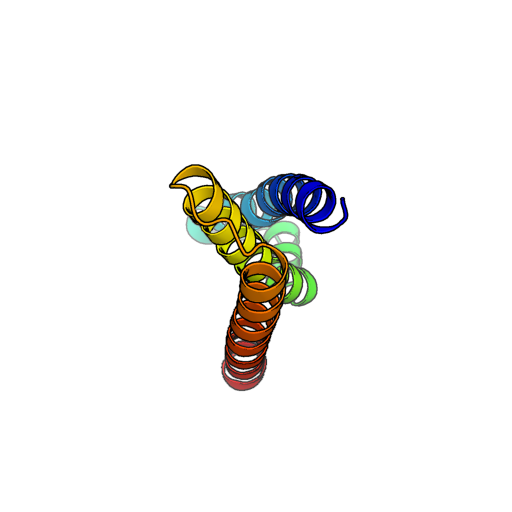75 88 ALA A O 1
ATOM 725 N N . ILE A 1 89 ? -7.096 -8.710 3.461 1.00 98.69 89 ILE A N 1
ATOM 726 C CA . ILE A 1 89 ? -6.850 -8.126 2.134 1.00 98.69 89 ILE A CA 1
ATOM 727 C C . ILE A 1 89 ? -5.391 -8.344 1.724 1.00 98.69 89 ILE A C 1
ATOM 729 O O . ILE A 1 89 ? -5.129 -8.796 0.614 1.00 98.69 89 ILE A O 1
ATOM 733 N N . SER A 1 90 ? -4.446 -8.092 2.631 1.00 98.56 90 SER A N 1
ATOM 734 C CA . SER A 1 90 ? -3.019 -8.304 2.372 1.00 98.56 90 SER A CA 1
ATOM 735 C C . SER A 1 90 ? -2.710 -9.760 2.028 1.00 98.56 90 SER A C 1
ATOM 737 O O . SER A 1 90 ? -1.997 -10.014 1.065 1.00 98.56 90 SER A O 1
ATOM 739 N N . ALA A 1 91 ? -3.263 -10.721 2.772 1.00 98.56 91 ALA A N 1
ATOM 740 C CA . ALA A 1 91 ? -3.062 -12.144 2.511 1.00 98.56 91 ALA A CA 1
ATOM 741 C C . ALA A 1 91 ? -3.603 -12.554 1.134 1.00 98.56 91 ALA A C 1
ATOM 743 O O . ALA A 1 91 ? -2.920 -13.262 0.400 1.00 98.56 91 ALA A O 1
ATOM 744 N N . VAL A 1 92 ? -4.791 -12.065 0.758 1.00 98.56 92 VAL A N 1
ATOM 745 C CA . VAL A 1 92 ? -5.368 -12.307 -0.572 1.00 98.56 92 VAL A CA 1
ATOM 746 C C . VAL A 1 92 ? -4.498 -11.691 -1.667 1.00 98.56 92 VAL A C 1
ATOM 748 O O . VAL A 1 92 ? -4.173 -12.372 -2.633 1.00 98.56 92 VAL A O 1
ATOM 751 N N . LEU A 1 93 ? -4.078 -10.432 -1.519 1.00 98.25 93 LEU A N 1
ATOM 752 C CA . LEU A 1 93 ? -3.239 -9.758 -2.513 1.00 98.25 93 LEU A CA 1
ATOM 753 C C . LEU A 1 93 ? -1.876 -10.433 -2.670 1.00 98.25 93 LEU A C 1
ATOM 755 O O . LEU A 1 93 ? -1.414 -10.606 -3.793 1.00 98.25 93 LEU A O 1
ATOM 759 N N . LEU A 1 94 ? -1.249 -10.850 -1.568 1.00 98.25 94 LEU A N 1
ATOM 760 C CA . LEU A 1 94 ? 0.008 -11.592 -1.612 1.00 98.25 94 LEU A CA 1
ATOM 761 C C . LEU A 1 94 ? -0.169 -12.971 -2.240 1.00 98.25 94 LEU A C 1
ATOM 763 O O . LEU A 1 94 ? 0.672 -13.379 -3.030 1.00 98.25 94 LEU A O 1
ATOM 767 N N . TYR A 1 95 ? -1.258 -13.676 -1.934 1.00 98.19 95 TYR A N 1
ATOM 768 C CA . TYR A 1 95 ? -1.563 -14.946 -2.585 1.00 98.19 95 TYR A CA 1
ATOM 769 C C . TYR A 1 95 ? -1.711 -14.771 -4.101 1.00 98.19 95 TYR A C 1
ATOM 771 O O . TYR A 1 95 ? -1.067 -15.483 -4.865 1.00 98.19 95 TYR A O 1
ATOM 779 N N . LEU A 1 96 ? -2.497 -13.783 -4.539 1.00 97.75 96 LEU A N 1
ATOM 780 C CA . LEU A 1 96 ? -2.662 -13.473 -5.959 1.00 97.75 96 LEU A CA 1
ATOM 781 C C . LEU A 1 96 ? -1.330 -13.094 -6.611 1.00 97.75 96 LEU A C 1
ATOM 783 O O . LEU A 1 96 ? -1.024 -13.592 -7.689 1.00 97.75 96 LEU A O 1
ATOM 787 N N . TYR A 1 97 ? -0.522 -12.269 -5.944 1.00 96.69 97 TYR A N 1
ATOM 788 C CA . TYR A 1 97 ? 0.814 -11.917 -6.410 1.00 96.69 97 TYR A CA 1
ATOM 789 C C . TYR A 1 97 ? 1.681 -13.168 -6.600 1.00 96.69 97 TYR A C 1
ATOM 791 O O . TYR A 1 97 ? 2.229 -13.368 -7.673 1.00 96.69 97 TYR A O 1
ATOM 799 N N . LEU A 1 98 ? 1.751 -14.062 -5.617 1.00 96.00 98 LEU A N 1
ATOM 800 C CA . LEU A 1 98 ? 2.598 -15.258 -5.695 1.00 96.00 98 LEU A CA 1
ATOM 801 C C . LEU A 1 98 ? 2.131 -16.296 -6.726 1.00 96.00 98 LEU A C 1
ATOM 803 O O . LEU A 1 98 ? 2.934 -17.121 -7.149 1.00 96.00 98 LEU A O 1
ATOM 807 N N . VAL A 1 99 ? 0.849 -16.295 -7.095 1.00 97.00 99 VAL A N 1
ATOM 808 C CA . VAL A 1 99 ? 0.281 -17.267 -8.044 1.00 97.00 99 VAL A CA 1
ATOM 809 C C . VAL A 1 99 ? 0.292 -16.750 -9.485 1.00 97.00 99 VAL A C 1
ATOM 811 O O . VAL A 1 99 ? 0.399 -17.552 -10.410 1.00 97.00 99 VAL A O 1
ATOM 814 N N . ILE A 1 100 ? 0.138 -15.438 -9.688 1.00 93.81 100 ILE A N 1
ATOM 815 C CA . ILE A 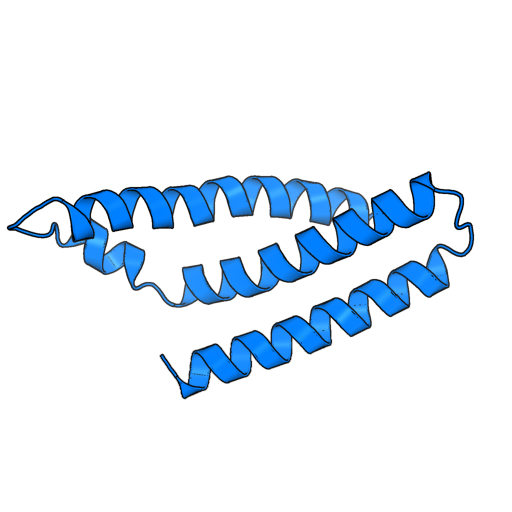1 100 ? -0.048 -14.835 -11.020 1.00 93.81 100 ILE A CA 1
ATOM 816 C C . ILE A 1 100 ? 1.250 -14.222 -11.573 1.00 93.81 100 ILE A C 1
ATOM 818 O O . ILE A 1 100 ? 1.375 -14.096 -12.792 1.00 93.81 100 ILE A O 1
ATOM 822 N N . SER A 1 101 ? 2.183 -13.817 -10.705 1.00 80.81 101 SER A N 1
ATOM 823 C CA . SER A 1 101 ? 3.437 -13.142 -11.098 1.00 80.81 101 SER A CA 1
ATOM 824 C C . SER A 1 101 ? 4.529 -14.124 -11.494 1.00 80.81 101 SER A C 1
ATOM 826 O O . SER A 1 101 ? 5.299 -13.771 -12.415 1.00 80.81 101 SER A O 1
#

Nearest PDB structures (foldseek):
  6n63-assembly1_A-2  TM=5.399E-01  e=2.690E+00  Bacillus thermotolerans
  9cc2-assembly1_A  TM=3.147E-01  e=5.584E+00  Mus musculus

Sequence (101 aa):
MFVWLFHRISGVSLIVLFGIKILTSYFLFTQDKKPDWALSLHRQPVLDVLILLLFTFHSIYGIRTIIMDLGYRNEKRLFVAANVIASAISAVLLYLYLVIS

Mean predicted aligned error: 2.81 Å

Foldseek 3Di:
DVLVVLLVVLVVVLCVLVVLLVVLVCQVPPDPDRDPVSVVSNPDVVSVLSNLLSVLLNVLSVVLVVVVVVPDDPNVVSVVVSVVRSVVSSVVVVVCVVPVD

Solvent-accessible surface area (backbone atoms only — not comparable to full-atom values): 5550 Å² total; per-residue (Å²): 112,67,70,62,54,49,42,53,53,35,48,56,51,45,54,52,54,51,47,51,46,54,54,26,45,50,46,63,74,73,39,94,77,57,57,66,68,37,54,58,60,61,66,37,62,68,60,54,54,48,48,51,46,39,50,41,44,33,53,40,51,50,51,50,50,54,47,40,75,75,65,54,79,61,59,68,62,51,51,52,50,37,52,53,52,27,49,53,53,35,52,52,52,50,50,51,48,75,74,75,111